Protein AF-A0A950GDJ2-F1 (afdb_monomer_lite)

Secondary structure (DSSP, 8-state):
--HHHHHHHHHHHHHHHHHHHHHHHHHHHHHTTPPPHHHHHHHHHHHHHHHHHT--TTSPPPHHHHHHHHHHHHHHHHHHHHH-

Radius of gyration: 19.65 Å; chains: 1; bounding box: 48×32×43 Å

pLDDT: mean 91.72, std 6.17, range [61.72, 98.25]

Sequence (84 aa):
MTADGWLQIGLFTVAIALLARPLGGYMMRIFRGEPTFLGRLLGPIERGIYRLAGIDPATEQGWLGYALALIALNGAGVGALYAL

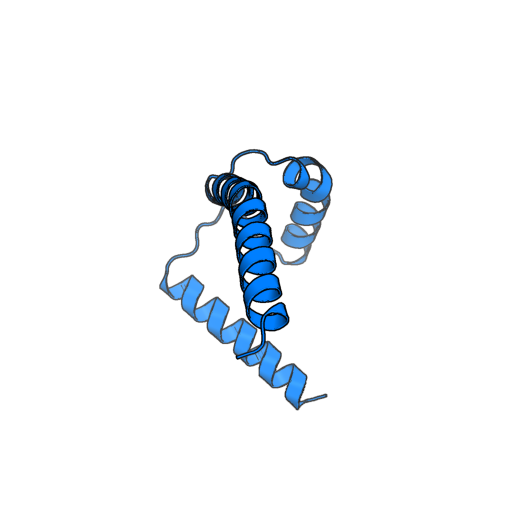Structure (mmCIF, N/CA/C/O backbone):
data_AF-A0A950GDJ2-F1
#
_entry.id   AF-A0A950GDJ2-F1
#
loop_
_atom_site.group_PDB
_atom_site.id
_atom_site.type_symbol
_atom_site.label_atom_id
_atom_site.label_alt_id
_atom_site.label_comp_id
_atom_site.label_asym_id
_atom_site.label_entity_id
_atom_site.label_seq_id
_atom_site.pdbx_PDB_ins_code
_atom_site.Cartn_x
_atom_site.Cartn_y
_atom_site.Cartn_z
_atom_site.occupancy
_atom_site.B_iso_or_equiv
_atom_site.auth_seq_id
_atom_site.auth_comp_id
_atom_site.auth_asym_id
_atom_site.auth_atom_id
_atom_site.pdbx_PDB_model_num
ATOM 1 N N . MET A 1 1 ? 28.712 -6.924 -20.507 1.00 61.72 1 MET A N 1
ATOM 2 C CA . MET A 1 1 ? 27.322 -6.465 -20.706 1.00 61.72 1 MET A CA 1
ATOM 3 C C . MET A 1 1 ? 26.818 -7.107 -21.988 1.00 61.72 1 MET A C 1
ATOM 5 O O . MET A 1 1 ? 27.330 -6.763 -23.044 1.00 61.72 1 MET A O 1
ATOM 9 N N . THR A 1 2 ? 25.955 -8.119 -21.901 1.00 90.75 2 THR A N 1
ATOM 10 C CA . THR A 1 2 ? 25.450 -8.865 -23.069 1.00 90.75 2 THR A CA 1
ATOM 11 C C . THR A 1 2 ? 24.307 -8.096 -23.740 1.00 90.75 2 THR A C 1
ATOM 13 O O . THR A 1 2 ? 23.570 -7.376 -23.065 1.00 90.75 2 THR A O 1
ATOM 16 N N . ALA A 1 3 ? 24.163 -8.217 -25.063 1.00 88.75 3 ALA A N 1
ATOM 17 C CA . ALA A 1 3 ? 23.099 -7.541 -25.816 1.00 88.75 3 ALA A CA 1
ATOM 18 C C . ALA A 1 3 ? 21.696 -7.972 -25.346 1.00 88.75 3 ALA A C 1
ATOM 20 O O . ALA A 1 3 ? 20.804 -7.136 -25.218 1.00 88.75 3 ALA A O 1
ATOM 21 N N . ASP A 1 4 ? 21.541 -9.247 -24.984 1.00 92.31 4 ASP A N 1
ATOM 22 C CA . ASP A 1 4 ? 20.288 -9.803 -24.464 1.00 92.31 4 ASP A CA 1
ATOM 23 C C . ASP A 1 4 ? 19.864 -9.155 -23.139 1.00 92.31 4 ASP A C 1
ATOM 25 O O . ASP A 1 4 ? 18.685 -8.879 -22.929 1.00 92.31 4 ASP A O 1
ATOM 29 N N . GLY A 1 5 ? 20.825 -8.838 -22.262 1.00 92.69 5 GLY A N 1
ATOM 30 C CA . GLY A 1 5 ? 20.547 -8.166 -20.991 1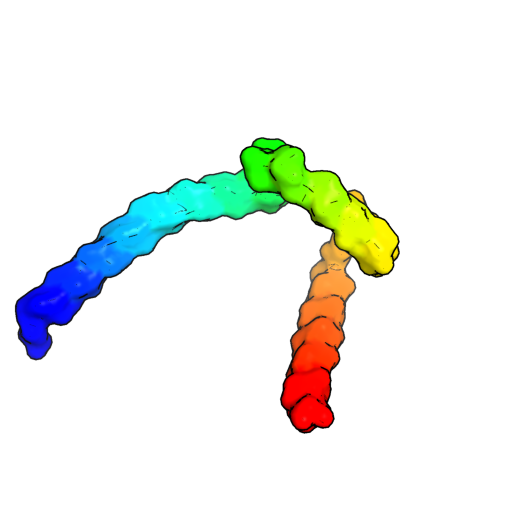.00 92.69 5 GLY A CA 1
ATOM 31 C C . GLY A 1 5 ? 20.000 -6.752 -21.191 1.00 92.69 5 GLY A C 1
ATOM 32 O O . GLY A 1 5 ? 19.019 -6.369 -20.555 1.00 92.69 5 GLY A O 1
ATOM 33 N N . TRP A 1 6 ? 20.579 -5.989 -22.122 1.00 95.56 6 TRP A N 1
ATOM 34 C CA . TRP A 1 6 ? 20.075 -4.657 -22.470 1.00 95.56 6 TRP A CA 1
ATOM 35 C C . TRP A 1 6 ? 18.692 -4.709 -23.123 1.00 95.56 6 TRP A C 1
ATOM 37 O O . TRP A 1 6 ? 17.836 -3.882 -22.801 1.00 95.56 6 TRP A O 1
ATOM 47 N N . LEU A 1 7 ? 18.450 -5.700 -23.988 1.00 96.19 7 LEU A N 1
ATOM 48 C CA . LEU A 1 7 ? 17.142 -5.919 -24.603 1.00 96.19 7 LEU A CA 1
ATOM 49 C C . LEU A 1 7 ? 16.075 -6.249 -23.550 1.00 96.19 7 LEU A C 1
ATOM 51 O O . LEU A 1 7 ? 14.992 -5.665 -23.571 1.00 96.19 7 LEU A O 1
ATOM 55 N N . GLN A 1 8 ? 16.389 -7.138 -22.604 1.00 96.00 8 GLN A N 1
ATOM 56 C CA . GLN A 1 8 ? 15.482 -7.510 -21.521 1.00 96.00 8 GLN A CA 1
ATOM 57 C C . GLN A 1 8 ? 15.144 -6.314 -20.625 1.00 96.00 8 GLN A C 1
ATOM 59 O O . GLN A 1 8 ? 13.973 -6.119 -20.301 1.00 96.00 8 GLN A O 1
ATOM 64 N N . ILE A 1 9 ? 16.138 -5.498 -20.253 1.00 96.31 9 ILE A N 1
ATOM 65 C CA . ILE A 1 9 ? 15.912 -4.280 -19.461 1.00 96.31 9 ILE A CA 1
ATOM 66 C C . ILE A 1 9 ? 14.968 -3.337 -20.211 1.00 96.31 9 ILE A C 1
ATOM 68 O O . ILE A 1 9 ? 13.952 -2.928 -19.651 1.00 96.31 9 ILE A O 1
ATOM 72 N N . GLY A 1 10 ? 15.252 -3.045 -21.485 1.00 97.12 10 GLY A N 1
ATOM 73 C CA . GLY A 1 10 ? 14.414 -2.160 -22.297 1.00 97.12 10 GLY A CA 1
ATOM 74 C C . GLY A 1 10 ? 12.974 -2.661 -22.414 1.00 97.12 10 GLY A C 1
ATOM 75 O O . GLY A 1 10 ? 12.031 -1.906 -22.166 1.00 97.12 10 GLY A O 1
ATOM 76 N N . LEU A 1 11 ? 12.797 -3.948 -22.722 1.00 97.25 11 LEU A N 1
ATOM 77 C CA . LEU A 1 11 ? 11.478 -4.568 -22.838 1.00 97.25 11 LEU A CA 1
ATOM 78 C C . LEU A 1 11 ? 10.705 -4.519 -21.515 1.00 97.25 11 LEU A C 1
ATOM 80 O O . LEU A 1 11 ? 9.528 -4.157 -21.497 1.00 97.25 11 LEU A O 1
ATOM 84 N N . PHE A 1 12 ? 11.365 -4.849 -20.405 1.00 97.19 12 PHE A N 1
ATOM 85 C CA . PHE A 1 12 ? 10.747 -4.851 -1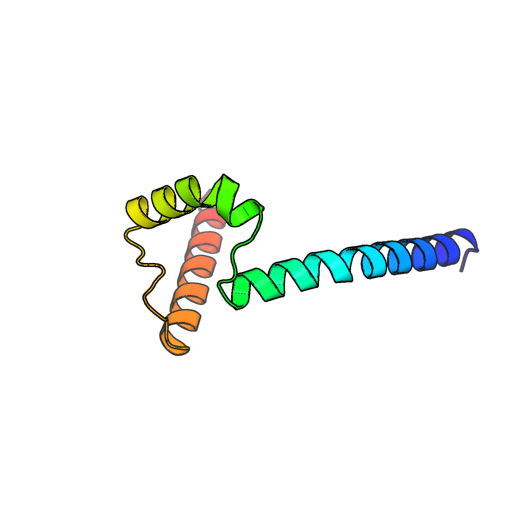9.084 1.00 97.19 12 PHE A CA 1
ATOM 86 C C . PHE A 1 12 ? 10.345 -3.443 -18.638 1.00 97.19 12 PHE A C 1
ATOM 88 O O . PHE A 1 12 ? 9.235 -3.248 -18.143 1.00 97.19 12 PHE A O 1
ATOM 95 N N . THR A 1 13 ? 11.194 -2.440 -18.874 1.00 97.12 13 THR A N 1
ATOM 96 C CA . THR A 1 13 ? 10.869 -1.039 -18.584 1.00 97.12 13 THR A CA 1
ATOM 97 C C . THR A 1 13 ? 9.661 -0.568 -19.387 1.00 97.12 13 THR A C 1
ATOM 99 O O . THR A 1 13 ? 8.763 0.050 -18.815 1.00 97.12 13 THR A O 1
ATOM 102 N N . VAL A 1 14 ? 9.592 -0.889 -20.683 1.00 97.81 14 VAL A N 1
ATOM 103 C CA . VAL A 1 14 ? 8.427 -0.550 -21.517 1.00 97.81 14 VAL A CA 1
ATOM 104 C C . VAL A 1 14 ? 7.171 -1.252 -21.003 1.00 97.81 14 VAL A C 1
ATOM 106 O O . VAL A 1 14 ? 6.136 -0.605 -20.851 1.00 97.81 14 VAL A O 1
ATOM 109 N N . ALA A 1 15 ? 7.255 -2.541 -20.670 1.00 97.56 15 ALA A N 1
ATOM 110 C CA . ALA A 1 15 ? 6.127 -3.289 -20.122 1.00 97.56 15 ALA A CA 1
ATOM 111 C C . ALA A 1 15 ? 5.610 -2.674 -18.809 1.00 97.56 15 ALA A C 1
ATOM 113 O O . ALA A 1 15 ? 4.407 -2.442 -18.673 1.00 97.56 15 ALA A O 1
ATOM 114 N N . ILE A 1 16 ? 6.504 -2.336 -17.872 1.00 97.62 16 ILE A N 1
ATOM 115 C CA . ILE A 1 16 ? 6.126 -1.653 -16.627 1.00 97.62 16 ILE A CA 1
ATOM 116 C C . ILE A 1 16 ? 5.510 -0.292 -16.924 1.00 97.62 16 ILE A C 1
ATOM 118 O O . ILE A 1 16 ? 4.466 0.018 -16.363 1.00 97.62 16 ILE A O 1
ATOM 122 N N . ALA A 1 17 ? 6.107 0.517 -17.800 1.00 96.38 17 ALA A N 1
ATOM 123 C CA . ALA A 1 17 ? 5.584 1.844 -18.119 1.00 96.38 17 ALA A CA 1
ATOM 124 C C . ALA A 1 17 ? 4.160 1.774 -18.699 1.00 96.38 17 ALA A C 1
ATOM 126 O O . ALA A 1 17 ? 3.291 2.569 -18.327 1.00 96.38 17 ALA A O 1
ATOM 127 N N . LEU A 1 18 ? 3.900 0.784 -19.559 1.00 97.19 18 LEU A N 1
ATOM 128 C CA . LEU A 1 18 ? 2.577 0.535 -20.128 1.00 97.19 18 LEU A CA 1
ATOM 129 C C . LEU A 1 18 ? 1.555 0.104 -19.070 1.00 97.19 18 LEU A C 1
ATOM 131 O O . LEU A 1 18 ? 0.404 0.525 -19.157 1.00 97.19 18 LEU A O 1
ATOM 135 N N . LEU A 1 19 ? 1.957 -0.686 -18.069 1.00 96.81 19 LEU A N 1
ATOM 136 C CA . LEU A 1 19 ? 1.083 -1.135 -16.975 1.00 96.81 19 LEU A CA 1
ATOM 137 C C . LEU A 1 19 ? 0.917 -0.093 -15.861 1.00 96.81 19 LEU A C 1
ATOM 139 O O . LEU A 1 19 ? -0.144 -0.010 -15.241 1.00 96.81 19 LEU A O 1
ATOM 143 N N . ALA A 1 20 ? 1.926 0.741 -15.628 1.00 96.19 20 ALA A N 1
ATOM 144 C CA . ALA A 1 20 ? 1.911 1.768 -14.594 1.00 96.19 20 ALA A CA 1
ATOM 145 C C . ALA A 1 20 ? 0.802 2.797 -14.841 1.00 96.19 20 ALA A C 1
ATOM 147 O O . ALA A 1 20 ? 0.150 3.239 -13.898 1.00 96.19 20 ALA A O 1
ATOM 148 N N . ARG A 1 21 ? 0.534 3.148 -16.105 1.00 93.31 21 ARG A N 1
ATOM 149 C CA . ARG A 1 21 ? -0.510 4.119 -16.461 1.00 93.31 21 ARG A CA 1
ATOM 150 C C . ARG A 1 21 ? -1.937 3.648 -16.114 1.00 93.31 21 ARG A C 1
ATOM 152 O O . ARG A 1 21 ? -2.629 4.394 -15.419 1.00 93.31 21 ARG A O 1
ATOM 159 N N . PRO A 1 22 ? -2.414 2.460 -16.541 1.00 93.06 22 PRO A N 1
ATOM 160 C CA . PRO A 1 22 ? -3.736 1.971 -16.157 1.00 93.06 22 PRO A CA 1
ATOM 161 C C . PRO A 1 22 ? -3.834 1.666 -14.657 1.00 93.06 22 PRO A C 1
ATOM 163 O O . PRO A 1 22 ? -4.851 2.000 -14.050 1.00 93.06 22 PRO A O 1
ATOM 166 N N . LEU A 1 23 ? -2.785 1.107 -14.040 1.00 93.44 23 LEU A N 1
ATOM 167 C CA . LEU A 1 23 ? -2.778 0.825 -12.600 1.00 93.44 23 LEU A CA 1
ATOM 168 C C . LEU A 1 23 ? -2.815 2.108 -11.763 1.00 93.44 23 LEU A C 1
ATOM 170 O O . LEU A 1 23 ? -3.630 2.219 -10.851 1.00 93.44 23 LEU A O 1
ATOM 174 N N . GLY A 1 24 ? -2.004 3.108 -12.107 1.00 93.50 24 GLY A N 1
ATOM 175 C CA . GLY A 1 24 ? -2.016 4.409 -11.440 1.00 93.50 24 GLY A CA 1
ATOM 176 C C . GLY A 1 24 ? -3.355 5.129 -11.604 1.00 93.50 24 GLY A C 1
ATOM 177 O O . GLY A 1 24 ? -3.883 5.682 -10.641 1.00 93.50 24 GLY A O 1
ATOM 178 N N . GLY A 1 25 ? -3.956 5.053 -12.798 1.00 91.50 25 GLY A N 1
ATOM 179 C CA . GLY A 1 25 ? -5.308 5.559 -13.037 1.00 91.50 25 GLY A CA 1
ATOM 180 C C . GLY A 1 25 ? -6.356 4.870 -12.160 1.00 91.50 25 GLY A C 1
ATOM 181 O O . GLY A 1 25 ? -7.222 5.537 -11.600 1.00 91.50 25 GLY A O 1
ATOM 182 N N . TYR A 1 26 ? -6.261 3.551 -11.986 1.00 91.38 26 TYR A N 1
ATOM 183 C CA . TYR A 1 26 ? -7.134 2.800 -11.084 1.00 91.38 26 TYR A CA 1
ATOM 184 C C . TYR A 1 26 ? -6.939 3.193 -9.609 1.00 91.38 26 TYR A C 1
ATOM 186 O O . TYR A 1 26 ? -7.925 3.476 -8.928 1.00 91.38 26 TYR A O 1
ATOM 194 N N . MET A 1 27 ? -5.692 3.290 -9.132 1.00 92.75 27 MET A N 1
ATOM 195 C CA . MET A 1 27 ? -5.378 3.709 -7.756 1.00 92.75 27 MET A CA 1
ATOM 196 C C . MET A 1 27 ? -5.886 5.120 -7.452 1.00 92.75 27 MET A C 1
ATOM 198 O O . MET A 1 27 ? -6.467 5.350 -6.395 1.00 92.75 27 MET A O 1
ATOM 202 N N . MET A 1 28 ? -5.727 6.052 -8.394 1.00 93.62 28 MET A N 1
ATOM 203 C CA . MET A 1 28 ? -6.233 7.418 -8.253 1.00 93.62 28 MET A CA 1
ATOM 204 C C . MET A 1 28 ? -7.750 7.433 -8.031 1.00 93.62 28 MET A C 1
ATOM 206 O O . MET A 1 28 ? -8.232 8.125 -7.136 1.00 93.62 28 MET A O 1
ATOM 210 N N . ARG A 1 29 ? -8.496 6.622 -8.791 1.00 90.25 29 ARG A N 1
ATOM 211 C CA . ARG A 1 29 ? -9.955 6.511 -8.647 1.00 90.25 29 ARG A CA 1
ATOM 212 C C . ARG A 1 29 ? -10.352 5.917 -7.297 1.00 90.25 29 ARG A C 1
ATOM 214 O O . ARG A 1 29 ? -11.277 6.433 -6.681 1.00 90.25 29 ARG A O 1
ATOM 221 N N . ILE A 1 30 ? -9.631 4.901 -6.810 1.00 89.06 30 ILE A N 1
ATOM 222 C CA . ILE A 1 30 ? -9.852 4.347 -5.462 1.00 89.06 30 ILE A CA 1
ATOM 223 C C . ILE A 1 30 ? -9.637 5.420 -4.394 1.00 89.06 30 ILE A C 1
ATOM 225 O O . ILE A 1 30 ? -10.511 5.624 -3.559 1.00 89.06 30 ILE A O 1
ATOM 229 N N . PHE A 1 31 ? -8.504 6.125 -4.426 1.00 86.69 31 PHE A N 1
ATOM 230 C CA . PHE A 1 31 ? -8.178 7.115 -3.395 1.00 86.69 31 PHE A CA 1
ATOM 231 C C . PHE A 1 31 ? -9.113 8.326 -3.394 1.00 86.69 31 PHE A C 1
ATOM 233 O O . PHE A 1 31 ? -9.266 8.972 -2.364 1.00 86.69 31 PHE A O 1
ATOM 240 N N . ARG A 1 32 ? -9.763 8.628 -4.522 1.00 88.75 32 ARG A N 1
ATOM 241 C CA . ARG A 1 32 ? -10.814 9.653 -4.600 1.00 88.75 32 ARG A CA 1
ATOM 242 C C . ARG A 1 32 ? -12.206 9.153 -4.207 1.00 88.75 32 ARG A C 1
ATOM 244 O O . ARG A 1 32 ? -13.147 9.939 -4.239 1.00 88.75 32 ARG A O 1
ATOM 251 N N . GLY A 1 33 ? -12.361 7.868 -3.887 1.00 82.75 33 GLY A N 1
ATOM 252 C CA . GLY A 1 33 ? -13.669 7.260 -3.634 1.00 82.75 33 GLY A CA 1
ATOM 253 C C . GLY A 1 33 ? -14.557 7.178 -4.882 1.00 82.75 33 GLY A C 1
ATOM 254 O O . GLY A 1 33 ? -15.776 7.055 -4.772 1.00 82.75 33 GLY A O 1
ATOM 255 N N . GLU A 1 34 ? -13.980 7.262 -6.085 1.00 87.31 34 GLU A N 1
ATOM 256 C CA . GLU A 1 34 ? -14.738 7.143 -7.328 1.00 87.31 34 GLU A CA 1
ATOM 257 C C . GLU A 1 34 ? -15.162 5.684 -7.575 1.00 87.31 34 GLU A C 1
ATOM 259 O O . GLU A 1 34 ? -14.414 4.747 -7.278 1.00 87.31 34 GLU A O 1
ATOM 264 N N . PRO A 1 35 ? -16.330 5.442 -8.200 1.00 80.19 35 PRO A N 1
ATOM 265 C CA . PRO A 1 35 ? -16.776 4.089 -8.495 1.00 80.19 35 PRO A CA 1
ATOM 266 C C . PRO A 1 35 ? -15.831 3.412 -9.495 1.00 80.19 35 PRO A C 1
ATOM 268 O O . PRO A 1 35 ? -15.718 3.825 -10.656 1.00 80.19 35 PRO A O 1
ATOM 271 N N . THR A 1 36 ? -15.192 2.327 -9.062 1.00 86.00 36 THR A N 1
ATOM 272 C CA . THR A 1 36 ? -14.355 1.471 -9.907 1.00 86.00 36 THR A CA 1
ATOM 273 C C . THR A 1 36 ? -15.107 0.207 -10.330 1.00 86.00 36 THR A C 1
ATOM 275 O O . THR A 1 36 ? -16.066 -0.216 -9.684 1.00 86.00 36 THR A O 1
ATOM 278 N N . PHE A 1 37 ? -14.692 -0.415 -11.439 1.00 81.75 37 PHE A N 1
ATOM 279 C CA . PHE A 1 37 ? -15.296 -1.669 -11.910 1.00 81.75 37 PHE A CA 1
ATOM 280 C C . PHE A 1 37 ? -15.182 -2.780 -10.854 1.00 81.75 37 PHE A C 1
ATOM 282 O O . PHE A 1 37 ? -16.174 -3.428 -10.525 1.00 81.75 37 PHE A O 1
ATOM 289 N N . LEU A 1 38 ? -13.993 -2.923 -10.259 1.00 79.81 38 LEU A N 1
ATOM 290 C CA . LEU A 1 38 ? -13.753 -3.854 -9.157 1.00 79.81 38 LEU A CA 1
ATOM 291 C C . LEU A 1 38 ? -14.571 -3.494 -7.916 1.00 79.81 38 LEU A C 1
ATOM 293 O O . LEU A 1 38 ? -15.156 -4.391 -7.327 1.00 79.81 38 LEU A O 1
ATOM 297 N N . GLY A 1 39 ? -14.699 -2.212 -7.562 1.00 80.44 39 GLY A N 1
ATOM 298 C CA . GLY A 1 39 ? -15.540 -1.782 -6.440 1.00 80.44 39 GLY A CA 1
ATOM 299 C C . GLY A 1 39 ? -17.022 -2.119 -6.632 1.00 80.44 39 GLY A C 1
ATOM 300 O O . GLY A 1 39 ? -17.720 -2.426 -5.672 1.00 80.44 39 GLY A O 1
ATOM 301 N N . ARG A 1 40 ? -17.527 -2.154 -7.872 1.00 80.31 40 ARG A N 1
ATOM 302 C CA . ARG A 1 40 ? -18.903 -2.611 -8.144 1.00 80.31 40 ARG A CA 1
ATOM 303 C C . ARG A 1 40 ? -19.064 -4.121 -7.984 1.00 80.31 40 ARG A C 1
ATOM 305 O O . ARG A 1 40 ? -20.085 -4.557 -7.462 1.00 80.31 40 ARG A O 1
ATOM 312 N N . LEU A 1 41 ? -18.077 -4.901 -8.425 1.00 86.31 41 LEU A N 1
ATOM 313 C CA . LEU A 1 41 ? -18.128 -6.364 -8.371 1.00 86.31 41 LEU A CA 1
ATOM 314 C C . LEU A 1 41 ? -17.821 -6.911 -6.965 1.00 86.31 41 LEU A C 1
ATOM 316 O O . LEU A 1 41 ? -18.518 -7.793 -6.477 1.00 86.31 41 LEU A O 1
ATOM 320 N N . LEU A 1 42 ? -16.791 -6.370 -6.313 1.00 86.38 42 LEU A N 1
ATOM 321 C CA . LEU A 1 42 ? -16.269 -6.814 -5.018 1.00 86.38 42 LEU A CA 1
ATOM 322 C C . LEU A 1 42 ? -16.789 -5.986 -3.837 1.00 86.38 42 LEU A C 1
ATOM 324 O O . LEU A 1 42 ? -16.669 -6.422 -2.696 1.00 86.38 42 LEU A O 1
ATOM 328 N N . GLY A 1 43 ? -17.427 -4.839 -4.078 1.00 84.50 43 GLY A N 1
ATOM 329 C CA . GLY A 1 43 ? -17.953 -3.977 -3.017 1.00 84.50 43 GLY A CA 1
ATOM 330 C C . GLY A 1 43 ? -18.935 -4.643 -2.039 1.00 84.50 43 GLY A C 1
ATOM 331 O O . GLY A 1 43 ? -18.994 -4.218 -0.885 1.00 84.50 43 GLY A O 1
ATOM 332 N N . PRO A 1 44 ? -19.739 -5.662 -2.413 1.00 85.69 44 PRO A N 1
ATOM 333 C CA . PRO A 1 44 ? -20.516 -6.433 -1.437 1.00 85.69 44 PRO A CA 1
ATOM 334 C C . PRO A 1 44 ? -19.639 -7.263 -0.489 1.00 85.69 44 PRO A C 1
ATOM 336 O O . PRO A 1 44 ? -19.938 -7.351 0.699 1.00 85.69 44 PRO A O 1
ATOM 339 N N . ILE A 1 45 ? -18.547 -7.839 -1.003 1.00 90.88 45 ILE A N 1
ATOM 340 C CA . ILE A 1 45 ? -17.591 -8.634 -0.221 1.00 90.88 45 ILE A CA 1
ATOM 341 C C . ILE A 1 45 ? -16.828 -7.719 0.735 1.00 90.88 45 ILE A C 1
ATOM 343 O O . ILE A 1 45 ? -16.743 -8.008 1.924 1.00 90.88 45 ILE A O 1
ATOM 347 N N . GLU A 1 46 ? -16.354 -6.581 0.235 1.00 88.25 46 GLU A N 1
ATOM 348 C CA . GLU A 1 46 ? -15.672 -5.554 1.024 1.00 88.25 46 GLU A CA 1
ATOM 349 C C . GLU A 1 46 ? -16.541 -5.075 2.199 1.00 88.25 46 GLU A C 1
ATOM 351 O O . GLU A 1 46 ? -16.108 -5.096 3.350 1.00 88.25 46 GLU A O 1
ATOM 356 N N . ARG A 1 47 ? -17.822 -4.773 1.942 1.00 88.12 47 ARG A N 1
ATOM 357 C CA . ARG A 1 47 ? -18.791 -4.433 2.998 1.00 88.12 47 ARG A CA 1
ATOM 358 C C . ARG A 1 47 ? -19.016 -5.571 3.994 1.00 88.12 47 ARG A C 1
ATOM 360 O O . ARG A 1 47 ? -19.222 -5.305 5.176 1.00 88.12 47 ARG A O 1
ATOM 367 N N . GLY A 1 48 ? -18.988 -6.824 3.544 1.00 91.88 48 GLY A N 1
ATOM 368 C CA . GLY A 1 48 ? -19.058 -7.991 4.423 1.00 91.88 48 GLY A CA 1
ATOM 369 C C . GLY A 1 48 ? -17.857 -8.071 5.366 1.00 91.88 48 GLY A C 1
ATOM 370 O O . GLY A 1 48 ? -18.036 -8.221 6.573 1.00 91.88 48 GLY A O 1
ATOM 371 N N . ILE A 1 49 ? -16.650 -7.893 4.828 1.00 92.19 49 ILE A N 1
ATOM 372 C CA . ILE A 1 49 ? -15.401 -7.900 5.599 1.00 92.19 49 ILE A CA 1
ATOM 373 C C . ILE A 1 49 ? -15.390 -6.755 6.616 1.00 92.19 49 ILE A C 1
ATOM 375 O O . ILE A 1 49 ? -15.120 -7.002 7.789 1.00 92.19 49 ILE A O 1
ATOM 379 N N . TYR A 1 50 ? -15.752 -5.533 6.211 1.00 91.00 50 TYR A N 1
ATOM 380 C CA . TYR A 1 50 ? -15.826 -4.395 7.133 1.00 91.00 50 TYR A CA 1
ATOM 381 C C . TYR A 1 50 ? -16.797 -4.637 8.284 1.00 91.00 50 TYR A C 1
ATOM 383 O O . TYR A 1 50 ? -16.453 -4.389 9.437 1.00 91.00 50 TYR A O 1
ATOM 391 N N . ARG A 1 51 ? -17.972 -5.212 8.004 1.00 89.88 51 ARG A N 1
ATOM 392 C CA . ARG A 1 51 ? -18.940 -5.559 9.053 1.00 89.88 51 ARG A CA 1
ATOM 393 C C . ARG A 1 51 ? -18.412 -6.616 10.018 1.00 89.88 51 ARG A C 1
ATOM 395 O O . ARG A 1 51 ? -18.643 -6.486 11.214 1.00 89.88 51 ARG A O 1
ATOM 402 N N . LEU A 1 52 ? -17.723 -7.643 9.520 1.00 94.25 52 LEU A N 1
ATOM 403 C CA . LEU A 1 52 ? -17.133 -8.687 10.367 1.00 94.25 52 LEU A CA 1
ATOM 404 C C . LEU A 1 52 ? -15.979 -8.152 11.221 1.00 94.25 52 LEU A C 1
ATOM 406 O O . LEU A 1 52 ? -15.827 -8.562 12.366 1.00 94.25 52 LEU A O 1
ATOM 410 N N . ALA A 1 53 ? -15.200 -7.219 10.679 1.00 90.38 53 ALA A N 1
ATOM 411 C CA . ALA A 1 53 ? -14.107 -6.564 11.387 1.00 90.38 53 ALA A CA 1
ATOM 412 C C . ALA A 1 53 ? -14.571 -5.413 12.304 1.00 90.38 53 ALA A C 1
ATOM 414 O O . ALA A 1 53 ? -13.752 -4.856 13.029 1.00 90.38 53 ALA A O 1
ATOM 415 N N . GLY A 1 54 ? -15.857 -5.036 12.272 1.00 90.38 54 GLY A N 1
ATOM 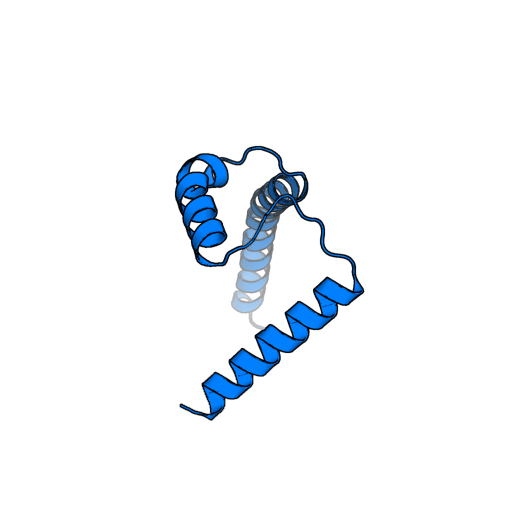416 C CA . GLY A 1 54 ? -16.382 -3.887 13.018 1.00 90.38 54 GLY A CA 1
ATOM 417 C C . GLY A 1 54 ? -15.828 -2.537 12.544 1.00 90.38 54 GLY A C 1
ATOM 418 O O . GLY A 1 54 ? -15.776 -1.592 13.326 1.00 90.38 54 GLY A O 1
ATOM 419 N N . ILE A 1 55 ? -15.387 -2.452 11.287 1.00 89.56 55 ILE A N 1
ATOM 420 C CA . ILE A 1 55 ? -14.769 -1.262 10.696 1.00 89.56 55 ILE A CA 1
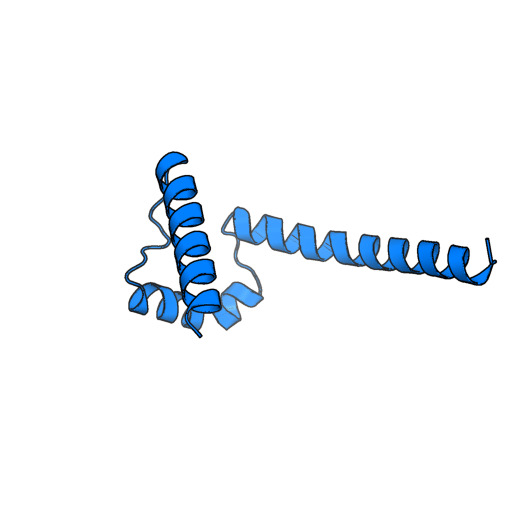ATOM 421 C C . ILE A 1 55 ? -15.848 -0.420 10.015 1.00 89.56 55 ILE A C 1
ATOM 423 O O . ILE A 1 55 ? -16.605 -0.928 9.186 1.00 89.56 55 ILE A O 1
ATOM 427 N N . ASP A 1 56 ? -15.881 0.875 10.324 1.00 87.25 56 ASP A N 1
ATOM 428 C CA . ASP A 1 56 ? -16.641 1.857 9.556 1.00 87.25 56 ASP A CA 1
ATOM 429 C C . ASP A 1 56 ? -15.730 2.522 8.507 1.00 87.25 56 ASP A C 1
ATOM 431 O O . ASP A 1 56 ? -14.856 3.310 8.876 1.00 87.25 56 ASP A O 1
ATOM 435 N N . PRO A 1 57 ? -15.915 2.240 7.204 1.00 82.12 57 PRO A N 1
ATOM 436 C CA . PRO A 1 57 ? -15.097 2.832 6.148 1.00 82.12 57 PRO A CA 1
ATOM 437 C C . PRO A 1 57 ? -15.329 4.340 5.960 1.00 82.12 57 PRO A C 1
ATOM 439 O O . PRO A 1 57 ? -14.542 4.977 5.265 1.00 82.12 57 PRO A O 1
ATOM 442 N N . ALA A 1 58 ? -16.389 4.919 6.539 1.00 83.12 58 ALA A N 1
ATOM 443 C CA . ALA A 1 58 ? -16.632 6.363 6.491 1.00 83.12 58 ALA A CA 1
ATOM 444 C C . ALA A 1 58 ? -15.844 7.139 7.561 1.00 83.12 58 ALA A C 1
ATOM 446 O O . ALA A 1 58 ? -15.751 8.365 7.486 1.00 83.12 58 ALA A O 1
ATOM 447 N N . THR A 1 59 ? -15.282 6.446 8.554 1.00 86.00 59 THR A N 1
ATOM 448 C CA . THR A 1 59 ? -14.507 7.078 9.620 1.00 86.00 59 THR A CA 1
ATOM 449 C C . THR A 1 59 ? -13.084 7.361 9.134 1.00 86.00 59 THR A C 1
ATOM 451 O O . THR A 1 59 ? -12.309 6.444 8.867 1.00 86.00 59 THR A O 1
ATOM 454 N N . GLU A 1 60 ? -12.713 8.640 9.051 1.00 84.44 60 GLU A N 1
ATOM 455 C CA . GLU A 1 60 ? -11.336 9.032 8.746 1.00 84.44 60 GLU A CA 1
ATOM 456 C C . GLU A 1 60 ? -10.404 8.778 9.936 1.00 84.44 60 GLU A C 1
ATOM 458 O O . GLU A 1 60 ? -10.714 9.079 11.092 1.00 84.44 60 GLU A O 1
ATOM 463 N N . GLN A 1 61 ? -9.216 8.252 9.645 1.00 89.31 61 GLN A N 1
ATOM 464 C CA . GLN A 1 61 ? -8.193 7.984 10.646 1.00 89.31 61 GLN A CA 1
ATOM 465 C C . GLN A 1 61 ? -7.142 9.095 10.627 1.00 89.31 61 GLN A C 1
ATOM 467 O O . GLN A 1 61 ? -6.492 9.345 9.613 1.00 89.31 61 GLN A O 1
ATOM 472 N N . GLY A 1 62 ? -6.941 9.754 11.770 1.00 94.31 62 GLY A N 1
ATOM 473 C CA . GLY A 1 62 ? -5.859 10.725 11.927 1.00 94.31 62 GLY A CA 1
ATOM 474 C C . GLY A 1 62 ? -4.478 10.074 11.784 1.00 94.31 62 GLY A C 1
ATOM 475 O O . GLY A 1 62 ? -4.312 8.877 12.024 1.00 94.31 62 GLY A O 1
ATOM 476 N N . TRP A 1 63 ? -3.460 10.875 11.454 1.00 95.06 63 TRP A N 1
ATOM 477 C CA . TRP A 1 63 ? -2.095 10.396 11.183 1.00 95.06 63 TRP A CA 1
ATOM 478 C C . TRP A 1 63 ? -1.519 9.510 12.302 1.00 95.06 63 TRP A C 1
ATOM 480 O O . TRP A 1 63 ? -0.900 8.486 12.020 1.00 95.06 63 TRP A O 1
ATOM 490 N N . LEU A 1 64 ? -1.752 9.876 13.571 1.00 96.56 64 LEU A N 1
ATOM 491 C CA . LEU A 1 64 ? -1.248 9.128 14.724 1.00 96.56 64 LEU A CA 1
ATOM 492 C C . LEU A 1 64 ? -1.953 7.777 14.840 1.00 96.56 64 LEU A C 1
ATOM 494 O O . LEU A 1 64 ? -1.303 6.753 15.033 1.00 96.56 64 LEU A O 1
ATOM 498 N N . GLY A 1 65 ? -3.277 7.776 14.667 1.00 94.44 65 GLY A N 1
ATOM 499 C CA . GLY A 1 65 ? -4.063 6.551 14.630 1.00 94.44 65 GLY A CA 1
ATOM 500 C C . GLY A 1 65 ? -3.566 5.627 13.525 1.00 94.44 65 GLY A C 1
ATOM 501 O O . GLY A 1 65 ? -3.400 4.434 13.764 1.00 94.44 65 GLY A O 1
ATOM 502 N N . TYR A 1 66 ? -3.311 6.159 12.327 1.00 93.62 66 TYR A N 1
ATOM 503 C CA . TYR A 1 66 ? -2.813 5.388 11.184 1.00 93.62 66 TYR A CA 1
ATOM 504 C C . TYR A 1 66 ? -1.442 4.769 11.470 1.00 93.62 66 TYR A C 1
ATOM 506 O O . TYR A 1 66 ? -1.256 3.566 11.290 1.00 93.62 66 TYR A O 1
ATOM 514 N N . ALA A 1 67 ? -0.501 5.565 11.983 1.00 96.75 67 ALA A N 1
ATOM 515 C CA . ALA A 1 67 ? 0.837 5.091 12.324 1.00 96.75 67 ALA A CA 1
ATOM 516 C C . ALA A 1 67 ? 0.801 3.974 13.380 1.00 96.75 67 ALA A C 1
ATOM 518 O O . ALA A 1 67 ? 1.456 2.945 13.213 1.00 96.75 67 ALA A O 1
ATOM 519 N N . LEU A 1 68 ? 0.003 4.144 14.438 1.00 97.50 68 LEU A N 1
ATOM 520 C CA . LEU A 1 68 ? -0.134 3.138 15.492 1.00 97.50 68 LEU A CA 1
ATOM 521 C C . LEU A 1 68 ? -0.780 1.848 14.979 1.00 97.50 68 LEU 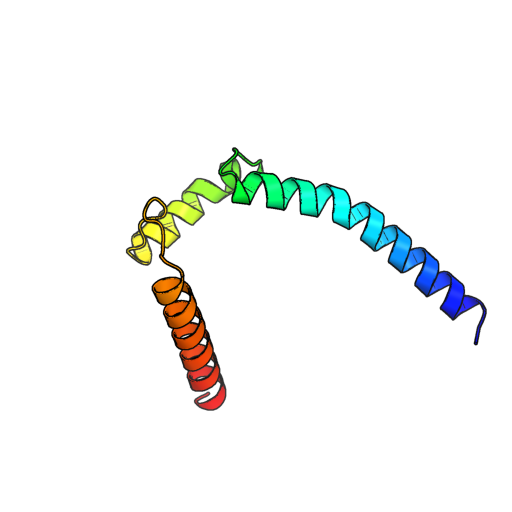A C 1
ATOM 523 O O . LEU A 1 68 ? -0.279 0.767 15.284 1.00 97.50 68 LEU A O 1
ATOM 527 N N . ALA A 1 69 ? -1.841 1.942 14.172 1.00 95.00 69 ALA A N 1
ATOM 528 C CA . ALA A 1 69 ? -2.478 0.771 13.572 1.00 95.00 69 ALA A CA 1
ATOM 529 C C . ALA A 1 69 ? -1.507 0.001 12.664 1.00 95.00 69 ALA A C 1
ATOM 531 O O . ALA A 1 69 ? -1.432 -1.227 12.739 1.00 95.00 69 ALA A O 1
ATOM 532 N N . LEU A 1 70 ? -0.715 0.718 11.859 1.00 96.69 70 LEU A N 1
ATOM 533 C CA . LEU A 1 70 ? 0.296 0.121 10.991 1.00 96.69 70 LEU A CA 1
ATOM 534 C C . LEU A 1 70 ? 1.364 -0.631 11.800 1.00 96.69 70 LEU A C 1
ATOM 536 O O . LEU A 1 70 ? 1.699 -1.768 11.461 1.00 96.69 70 LEU A O 1
ATOM 540 N N . ILE A 1 71 ? 1.877 -0.022 12.873 1.00 97.94 71 ILE A N 1
ATOM 541 C CA . ILE A 1 71 ? 2.878 -0.642 13.755 1.00 97.94 71 ILE A CA 1
ATOM 542 C C . ILE A 1 71 ? 2.290 -1.867 14.460 1.00 97.94 71 ILE A C 1
ATOM 544 O O . ILE A 1 71 ? 2.923 -2.921 14.464 1.00 97.94 71 ILE A O 1
ATOM 548 N N . ALA A 1 72 ? 1.084 -1.757 15.020 1.00 97.56 72 ALA A N 1
ATOM 549 C CA . ALA A 1 72 ? 0.434 -2.851 15.735 1.00 97.56 72 ALA A CA 1
ATOM 550 C C . ALA A 1 72 ? 0.189 -4.062 14.822 1.00 97.56 72 ALA A C 1
ATOM 552 O O . ALA A 1 72 ? 0.506 -5.188 15.203 1.00 97.56 72 ALA A O 1
ATOM 553 N N . LEU A 1 73 ? -0.309 -3.834 13.601 1.00 97.00 73 LEU A N 1
ATOM 554 C CA . LEU A 1 73 ? -0.561 -4.898 12.628 1.00 97.00 73 LEU A CA 1
ATOM 555 C C . LEU A 1 73 ? 0.734 -5.600 12.199 1.00 97.00 73 LEU A C 1
ATOM 557 O O . LEU A 1 73 ? 0.792 -6.828 12.189 1.00 97.00 73 LEU A O 1
ATOM 561 N N . ASN A 1 74 ? 1.783 -4.837 11.876 1.00 97.56 74 ASN A N 1
ATOM 562 C CA . ASN A 1 74 ? 3.073 -5.419 11.493 1.00 97.56 74 ASN A CA 1
ATOM 563 C C . ASN A 1 74 ? 3.726 -6.161 12.663 1.00 97.56 74 ASN A C 1
ATOM 565 O O . ASN A 1 74 ? 4.225 -7.267 12.480 1.00 97.56 74 ASN A O 1
ATOM 569 N N . GLY A 1 75 ? 3.682 -5.591 13.870 1.00 98.25 75 GLY A N 1
ATOM 570 C CA . GLY A 1 75 ? 4.200 -6.230 15.078 1.00 98.25 75 GLY A CA 1
ATOM 571 C C . GLY A 1 75 ? 3.485 -7.545 15.390 1.00 98.25 75 GLY A C 1
ATOM 572 O O . GLY A 1 75 ? 4.145 -8.548 15.650 1.00 98.25 75 GLY A O 1
ATOM 573 N N . ALA A 1 76 ? 2.153 -7.571 15.289 1.00 97.94 76 ALA A N 1
ATOM 574 C CA . ALA A 1 76 ? 1.365 -8.792 15.440 1.00 97.94 76 ALA A CA 1
ATOM 575 C C . ALA A 1 76 ? 1.700 -9.834 14.361 1.00 97.94 76 ALA A C 1
ATOM 577 O O . ALA A 1 76 ? 1.855 -11.008 14.683 1.00 97.94 76 ALA A O 1
ATOM 578 N N . GLY A 1 77 ? 1.859 -9.414 13.100 1.00 97.44 77 GLY A N 1
ATOM 579 C CA . GLY A 1 77 ? 2.230 -10.302 11.994 1.00 97.44 77 GLY A CA 1
ATOM 580 C C . GLY A 1 77 ? 3.615 -10.927 12.169 1.00 97.44 77 GLY A C 1
ATOM 581 O O . GLY A 1 77 ? 3.771 -12.133 12.000 1.00 97.44 77 GLY A O 1
ATOM 582 N N . VAL A 1 78 ? 4.602 -10.126 12.577 1.00 98.19 78 VAL A N 1
ATOM 583 C CA . VAL A 1 78 ? 5.942 -10.612 12.937 1.00 98.19 78 VAL A CA 1
ATOM 584 C C . VAL A 1 78 ? 5.847 -11.593 14.104 1.00 98.19 78 VAL A C 1
ATOM 586 O O . VAL A 1 78 ? 6.365 -12.701 14.009 1.00 98.19 78 VAL A O 1
ATOM 589 N N . GLY A 1 79 ? 5.142 -11.227 15.176 1.00 98.12 79 GLY A N 1
ATOM 590 C CA . GLY A 1 79 ? 4.951 -12.100 16.334 1.00 98.12 79 GLY A CA 1
ATOM 591 C C . GLY A 1 79 ? 4.314 -13.441 15.964 1.00 98.12 79 GLY A C 1
ATOM 592 O O . GLY A 1 79 ? 4.809 -14.482 16.383 1.00 98.12 79 GLY A O 1
ATOM 593 N N . ALA A 1 80 ? 3.271 -13.426 15.132 1.00 98.00 80 ALA A N 1
ATOM 594 C CA . ALA A 1 80 ? 2.611 -14.635 14.649 1.00 98.00 80 ALA A CA 1
ATOM 595 C C . ALA A 1 80 ? 3.542 -15.506 13.794 1.00 98.00 80 ALA A C 1
ATOM 597 O O . ALA A 1 80 ? 3.560 -16.720 13.971 1.00 98.00 80 ALA A O 1
ATOM 598 N N . LEU A 1 81 ? 4.333 -14.898 12.901 1.00 97.75 81 LEU A N 1
ATOM 599 C CA . LEU A 1 81 ? 5.271 -15.621 12.041 1.00 97.75 81 LEU A CA 1
ATOM 600 C C . LEU A 1 81 ? 6.371 -16.327 12.842 1.00 97.75 81 LEU A C 1
ATOM 602 O O . LEU A 1 81 ? 6.717 -17.451 12.511 1.00 97.75 81 LEU A O 1
ATOM 606 N N . TYR A 1 82 ? 6.923 -15.677 13.871 1.00 96.94 82 TYR A N 1
ATOM 607 C CA . TYR A 1 82 ? 7.973 -16.268 14.712 1.00 96.94 82 TYR A CA 1
ATOM 608 C C . TYR A 1 82 ? 7.437 -17.264 15.753 1.00 96.94 82 TYR A C 1
ATOM 610 O O . TYR A 1 82 ? 8.223 -18.016 16.325 1.00 96.94 82 TYR A O 1
ATOM 618 N N . ALA A 1 83 ? 6.132 -17.244 16.036 1.00 96.06 83 ALA A N 1
ATOM 619 C CA . ALA A 1 83 ? 5.491 -18.170 16.968 1.00 96.06 83 ALA A CA 1
ATOM 620 C C . ALA A 1 83 ? 5.050 -19.499 16.322 1.00 96.06 83 ALA A C 1
ATOM 622 O O . ALA A 1 83 ? 4.768 -20.445 17.059 1.00 96.06 83 ALA A O 1
ATOM 623 N N . LEU A 1 84 ? 4.957 -19.555 14.987 1.00 89.75 84 LEU A N 1
ATOM 624 C CA . LEU A 1 84 ? 4.644 -20.752 14.194 1.00 89.75 84 LEU A CA 1
ATOM 625 C C . LEU A 1 84 ? 5.911 -21.564 13.892 1.00 89.75 84 LEU A C 1
ATOM 627 O O . LEU A 1 84 ? 5.840 -22.805 14.032 1.00 89.75 84 LEU A O 1
#

Foldseek 3Di:
DDPVVVVVVVVVVVVCVVVCVVVVVQVVCVVVVHDDPCCVVCVVVVVVVCVVVVHDPVDDDDPVRVVVVVCVVVVVVVVVVVVD